Protein AF-A0A674ERB9-F1 (afdb_monomer)

Organism: Salmo trutta (NCBI:txid8032)

Solvent-accessible surface area (backbone atoms only — not comparable to full-atom values): 7405 Å² total; per-residue (Å²): 132,55,72,68,55,56,46,53,51,50,52,52,52,56,72,72,52,74,87,43,92,89,38,45,66,57,54,51,52,49,51,53,50,46,52,53,57,55,47,61,73,67,50,70,72,94,67,79,92,65,83,69,99,59,9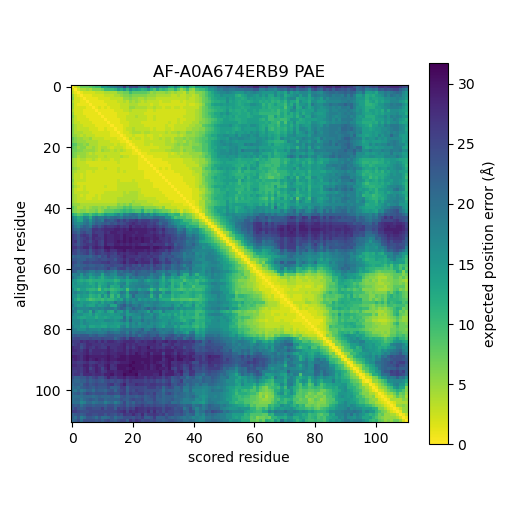1,75,68,76,95,64,64,82,47,86,86,84,90,85,77,70,85,92,74,48,64,62,60,52,49,35,73,61,13,92,49,80,56,81,83,63,94,52,104,69,78,68,88,61,86,80,90,59,61,30,82,48,102,93,48,40,51

Sequence (111 aa):
MGILEKIGEIEREISRTQKNKATEYHLGLLKAKLAKYRAQLLEPSKSAGAKGEGFDVMKSGDARVALIGFPSVGKSTFLSLMTATASEAASYEFTTLTCIPGVIEVPGSSV

Radius of gyration: 20.95 Å; Cα contacts (8 Å, |Δi|>4): 64; chains: 1; bounding box: 45×31×46 Å

Nearest PDB structures (foldseek):
  6zqt-assembly1_C  TM=5.590E-01  e=2.742E+00  Homo sapiens

InterPro domains:
  IPR006073 GTP binding domain [PF01926] (64-107)
  IPR006073 GTP binding domain [PR00326] (65-85)
  IPR006073 GTP binding domain [PR00326] (86-104)
  IPR027417 P-loop containing nucleoside triphosphate hydrolase [SSF52540] (64-108)
  IPR031167 OBG-type guanine nucleotide-binding (G) domain [PS51710] (63-111)
  IPR045001 Developmentally regulated GTP-binding protein [PTHR43127] (1-110)

Mean predicted aligned error: 14.19 Å

pLDDT: mean 70.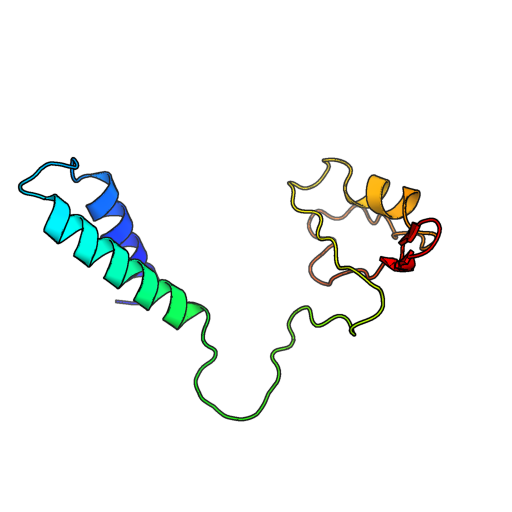33, std 18.02, range [41.03, 94.44]

Foldseek 3Di:
DDLVVLLVVLVVVLVPDDDDPVCVVVNVVSVVSNVVSVVVVVDDPPPDDDPPPDQCDDPDWPDDDDDDDAPPPCPLVVLCVQFVDNRPPPPDRCPPPDDDDGWGDDVPIID

Structure (mmCIF, N/CA/C/O backbone):
data_AF-A0A674ERB9-F1
#
_entry.id   AF-A0A674ERB9-F1
#
loop_
_atom_site.group_PDB
_atom_site.id
_atom_site.type_symbol
_atom_site.label_atom_id
_atom_site.label_alt_id
_atom_site.label_comp_id
_atom_site.label_asym_id
_atom_site.label_entity_id
_atom_site.label_seq_id
_atom_site.pdbx_PDB_ins_code
_atom_site.Cartn_x
_atom_site.Cartn_y
_atom_site.Cartn_z
_atom_site.occupancy
_atom_site.B_iso_or_equiv
_atom_site.auth_seq_id
_atom_site.auth_comp_id
_atom_site.auth_asym_id
_atom_site.auth_atom_id
_atom_site.pdbx_PDB_model_num
ATOM 1 N N . MET A 1 1 ? -10.627 -18.735 12.892 1.00 61.62 1 MET A N 1
ATOM 2 C CA . MET A 1 1 ? -10.689 -17.438 12.197 1.00 61.62 1 MET A CA 1
ATOM 3 C C . MET A 1 1 ? -9.305 -17.004 11.761 1.00 61.62 1 MET A C 1
ATOM 5 O O . MET A 1 1 ? -8.476 -16.678 12.615 1.00 61.62 1 MET A O 1
ATOM 9 N N . GLY A 1 2 ? -9.047 -17.055 10.457 1.00 81.56 2 GLY A N 1
ATOM 10 C CA . GLY A 1 2 ? -7.799 -16.601 9.846 1.00 81.56 2 GLY A CA 1
ATOM 11 C C . GLY A 1 2 ? -7.611 -15.085 9.966 1.00 81.56 2 GLY A C 1
ATOM 12 O O . GLY A 1 2 ? -8.554 -14.340 10.227 1.00 81.56 2 GLY A O 1
ATOM 13 N N . ILE A 1 3 ? -6.377 -14.611 9.776 1.00 82.06 3 ILE A N 1
ATOM 14 C CA . ILE A 1 3 ? -6.054 -13.173 9.825 1.00 82.06 3 ILE A CA 1
ATOM 15 C C . ILE A 1 3 ? -6.837 -12.397 8.751 1.00 82.06 3 ILE A C 1
ATOM 17 O O . ILE A 1 3 ? -7.341 -11.314 9.030 1.00 82.06 3 ILE A O 1
ATOM 21 N N . LEU A 1 4 ? -7.017 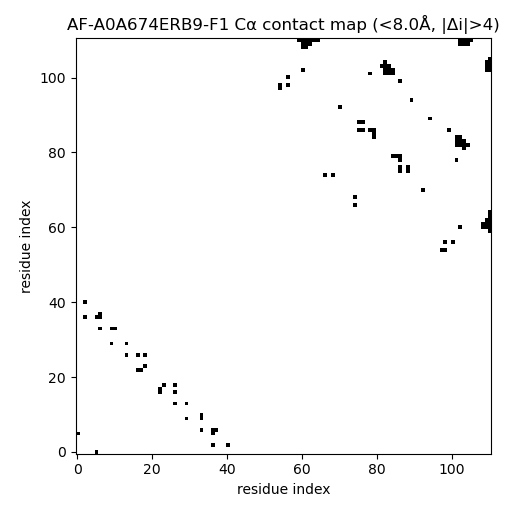-12.982 7.562 1.00 85.19 4 LEU A N 1
ATOM 22 C CA . LEU A 1 4 ? -7.809 -12.395 6.475 1.00 85.19 4 LEU A CA 1
ATOM 23 C C . LEU A 1 4 ? -9.286 -12.206 6.849 1.00 85.19 4 LEU A C 1
ATOM 25 O O . LEU A 1 4 ? -9.867 -11.168 6.546 1.00 85.19 4 LEU A O 1
ATOM 29 N N . GLU A 1 5 ? -9.879 -13.165 7.563 1.00 89.25 5 GLU A N 1
ATOM 30 C CA . GLU A 1 5 ? -11.264 -13.055 8.035 1.00 89.25 5 GLU A CA 1
ATOM 31 C C . GLU A 1 5 ? -11.403 -11.916 9.052 1.00 89.25 5 GLU A C 1
ATOM 33 O O . GLU A 1 5 ? -12.308 -11.094 8.932 1.00 89.25 5 GLU A O 1
ATOM 38 N N . LYS A 1 6 ? -10.447 -11.793 9.986 1.00 87.31 6 LYS A N 1
ATOM 39 C CA . LYS A 1 6 ? -10.415 -10.698 10.973 1.00 87.31 6 LYS A CA 1
ATOM 40 C C . LYS A 1 6 ? -10.269 -9.322 10.320 1.00 87.31 6 LYS A C 1
ATOM 42 O O . LYS A 1 6 ? -10.861 -8.354 10.793 1.00 87.31 6 LYS A O 1
ATOM 47 N N . ILE A 1 7 ? -9.483 -9.218 9.246 1.00 91.06 7 ILE A N 1
ATOM 48 C CA . ILE A 1 7 ? -9.367 -7.976 8.467 1.00 91.06 7 ILE A CA 1
ATOM 49 C C . ILE A 1 7 ? -10.709 -7.649 7.810 1.00 91.06 7 ILE A C 1
ATOM 51 O O . ILE A 1 7 ? -11.191 -6.527 7.957 1.00 91.06 7 ILE A O 1
ATOM 55 N N . GLY A 1 8 ? -11.339 -8.630 7.157 1.00 91.81 8 GLY A N 1
ATOM 56 C CA . GLY A 1 8 ? -12.628 -8.438 6.494 1.00 91.81 8 GLY A CA 1
ATOM 57 C C . GLY A 1 8 ? -13.748 -8.023 7.452 1.00 91.81 8 GLY A C 1
ATOM 58 O O . GLY A 1 8 ? -14.578 -7.185 7.104 1.00 91.81 8 GLY A O 1
ATOM 59 N N . GLU A 1 9 ? -13.767 -8.556 8.673 1.00 92.75 9 GLU A N 1
ATOM 60 C CA . GLU A 1 9 ? -14.718 -8.140 9.711 1.00 92.75 9 GLU A CA 1
ATOM 61 C C . GLU A 1 9 ? -14.507 -6.689 10.148 1.00 92.75 9 GLU A C 1
ATOM 63 O O . GLU A 1 9 ? -15.469 -5.919 10.203 1.00 92.75 9 GLU A O 1
ATOM 68 N N . ILE A 1 10 ? -13.254 -6.292 10.393 1.00 93.38 10 ILE A N 1
ATOM 69 C CA . ILE A 1 10 ? -12.916 -4.917 10.780 1.00 93.38 10 ILE A CA 1
ATOM 70 C C . ILE A 1 10 ? -13.252 -3.932 9.657 1.00 93.38 10 ILE A C 1
ATOM 72 O O . ILE A 1 10 ? -13.788 -2.860 9.929 1.00 93.38 10 ILE A O 1
ATOM 76 N N . GLU A 1 11 ? -12.983 -4.276 8.397 1.00 91.94 11 GLU A N 1
ATOM 77 C CA . GLU A 1 11 ? -13.314 -3.417 7.254 1.00 91.94 11 GLU A CA 1
ATOM 78 C C . GLU A 1 11 ? -14.829 -3.238 7.094 1.00 91.94 11 GLU A C 1
ATOM 80 O O . GLU A 1 11 ? -15.296 -2.108 6.914 1.00 91.94 11 GLU A O 1
ATOM 85 N N . ARG A 1 12 ? -15.620 -4.309 7.258 1.00 94.00 12 ARG A N 1
ATOM 86 C CA . ARG A 1 12 ? -17.092 -4.210 7.280 1.00 94.00 12 ARG A CA 1
ATOM 87 C C . ARG A 1 12 ? -17.584 -3.352 8.439 1.00 94.00 12 ARG A C 1
ATOM 89 O O . ARG A 1 12 ? -18.505 -2.552 8.267 1.00 94.00 12 ARG A O 1
ATOM 96 N N . GLU A 1 13 ? -16.984 -3.501 9.617 1.00 92.75 13 GLU A N 1
ATOM 97 C CA . GLU A 1 13 ? -17.358 -2.729 10.797 1.00 92.75 13 GLU A CA 1
ATOM 98 C C . GLU A 1 13 ? -17.038 -1.236 10.640 1.00 92.75 13 GLU A C 1
ATOM 100 O O . GLU A 1 13 ? -17.870 -0.390 10.971 1.00 92.75 13 GLU A O 1
ATOM 105 N N . ILE A 1 14 ? -15.877 -0.901 10.076 1.00 93.00 14 ILE A N 1
ATOM 106 C CA . ILE A 1 14 ? -15.516 0.482 9.743 1.00 93.00 14 ILE A CA 1
ATOM 107 C C . ILE A 1 14 ? -16.488 1.046 8.700 1.00 93.00 14 ILE A C 1
ATOM 109 O O . ILE A 1 14 ? -16.941 2.177 8.852 1.00 93.00 14 ILE A O 1
ATOM 113 N N . SER A 1 15 ? -16.848 0.264 7.676 1.00 92.88 15 SER A N 1
ATOM 114 C CA . SER A 1 15 ? -17.733 0.716 6.596 1.00 92.88 15 SER A CA 1
ATOM 115 C C . SER A 1 15 ? -19.163 1.015 7.057 1.00 92.88 15 SER A C 1
ATOM 117 O O . SER A 1 15 ? -19.786 1.919 6.505 1.00 92.88 15 SER A O 1
ATOM 119 N N . ARG A 1 16 ? -19.703 0.273 8.032 1.00 94.44 16 ARG A N 1
ATOM 120 C CA . ARG A 1 16 ? -21.069 0.499 8.550 1.00 94.44 16 ARG A CA 1
ATOM 121 C C . ARG A 1 16 ? -21.150 1.590 9.621 1.00 94.44 16 ARG A C 1
ATOM 123 O O . ARG A 1 16 ? -22.242 2.054 9.934 1.00 94.44 16 ARG A O 1
ATOM 130 N N . THR A 1 17 ? -20.024 1.955 10.234 1.00 91.25 17 THR A N 1
ATOM 131 C CA . THR A 1 17 ? -20.005 2.860 11.389 1.00 91.25 17 THR A CA 1
ATOM 132 C C . THR A 1 17 ? -19.831 4.305 10.931 1.00 91.25 17 THR A C 1
ATOM 134 O O . THR A 1 17 ? -18.794 4.677 10.387 1.00 91.25 17 THR A O 1
ATOM 137 N N . GLN A 1 18 ? -20.827 5.154 11.190 1.00 92.25 18 GLN A N 1
ATOM 138 C CA . GLN A 1 18 ? -20.725 6.590 10.928 1.00 92.25 18 GLN A CA 1
ATOM 139 C C . GLN A 1 18 ? -19.725 7.244 11.892 1.00 92.25 18 GLN A C 1
ATOM 141 O O . GLN A 1 18 ? -19.827 7.061 13.102 1.00 92.25 18 GLN A O 1
ATOM 146 N N . LYS A 1 19 ? -18.800 8.063 11.377 1.00 91.50 19 LYS A N 1
ATOM 147 C CA . LYS A 1 19 ? -17.850 8.816 12.209 1.00 91.50 19 LYS A CA 1
ATOM 148 C C . LYS A 1 19 ? -18.552 9.963 12.947 1.00 91.50 19 LYS A C 1
ATOM 150 O O . LYS A 1 19 ? -19.025 10.907 12.320 1.00 91.50 19 LYS A O 1
ATOM 155 N N . ASN A 1 20 ? -18.566 9.910 14.276 1.00 94.31 20 ASN A N 1
ATOM 156 C CA . ASN A 1 20 ? -19.052 10.973 15.164 1.00 94.31 20 ASN A CA 1
ATOM 157 C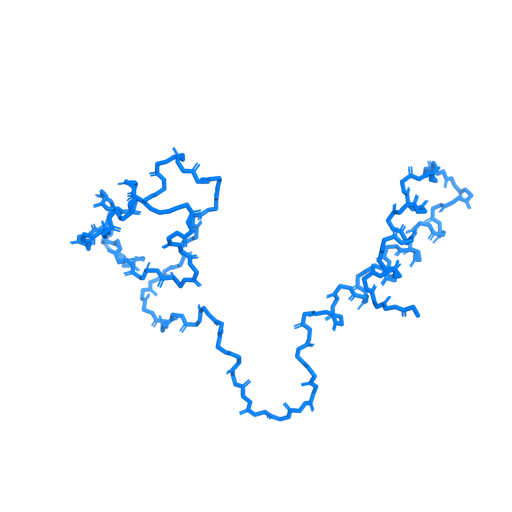 C . ASN A 1 20 ? -18.304 10.949 16.517 1.00 94.31 20 ASN A C 1
ATOM 159 O O . ASN A 1 20 ? -17.494 10.057 16.766 1.00 94.31 20 ASN A O 1
ATOM 163 N N . LYS A 1 21 ? -18.584 11.908 17.415 1.00 93.06 21 LYS A N 1
ATOM 164 C CA . LYS A 1 21 ? -17.895 12.043 18.718 1.00 93.06 21 LYS A CA 1
ATOM 165 C C . LYS A 1 21 ? -18.001 10.793 19.608 1.00 93.06 21 LYS A C 1
ATOM 167 O O . LYS A 1 21 ? -17.094 10.527 20.387 1.00 93.06 21 LYS A O 1
ATOM 172 N N . ALA A 1 22 ? -19.082 10.020 19.487 1.00 91.44 22 ALA A N 1
ATOM 173 C CA . ALA A 1 22 ? -19.285 8.797 20.266 1.00 91.44 22 ALA A CA 1
ATOM 174 C C . ALA A 1 22 ? -18.520 7.585 19.698 1.00 91.44 22 ALA A C 1
ATOM 176 O O . ALA A 1 22 ? -18.204 6.654 20.431 1.00 91.44 22 ALA A O 1
ATOM 177 N N . THR A 1 23 ? -18.207 7.588 18.401 1.00 89.06 23 THR A N 1
ATOM 178 C CA . THR A 1 23 ? -17.636 6.436 17.677 1.00 89.06 23 THR A CA 1
ATOM 179 C C . THR A 1 23 ? -16.184 6.640 17.251 1.00 89.06 23 THR A C 1
ATOM 181 O O . THR A 1 23 ? -15.521 5.679 16.867 1.00 89.06 23 THR A O 1
ATOM 184 N N . GLU A 1 24 ? -15.655 7.863 17.334 1.00 92.50 24 GLU A N 1
ATOM 185 C CA . GLU A 1 24 ? -14.298 8.194 16.891 1.00 92.50 24 GLU A CA 1
ATOM 186 C C . GLU A 1 24 ? -13.217 7.389 17.623 1.00 92.50 24 GLU A C 1
ATOM 188 O O . GLU A 1 24 ? -12.293 6.885 16.983 1.00 92.50 24 GLU A O 1
ATOM 193 N N . TYR A 1 25 ? -13.366 7.193 18.937 1.00 94.25 25 TYR A N 1
ATOM 194 C CA . TYR A 1 25 ? -12.439 6.371 19.716 1.00 94.25 25 TYR A CA 1
ATOM 195 C C . TYR A 1 25 ? -12.436 4.908 19.240 1.00 94.25 25 TYR A C 1
ATOM 197 O O . TYR A 1 25 ? -11.376 4.326 19.004 1.00 94.25 25 TYR A O 1
ATOM 205 N N . HIS A 1 26 ? -13.621 4.332 19.012 1.00 93.25 26 HIS A N 1
ATOM 206 C CA . HIS A 1 26 ? -13.775 2.963 18.507 1.00 93.25 26 HIS A CA 1
ATOM 207 C C . HIS A 1 26 ? -13.206 2.802 17.093 1.00 93.25 26 HIS A C 1
ATOM 209 O O . HIS A 1 26 ? -12.430 1.883 16.833 1.00 93.25 26 HIS A O 1
ATOM 215 N N . LEU A 1 27 ? -13.496 3.744 16.191 1.00 93.06 27 LEU A N 1
ATOM 216 C CA . LEU A 1 27 ? -12.914 3.777 14.846 1.00 93.06 27 LEU A CA 1
ATOM 217 C C . LEU A 1 27 ? -11.382 3.888 14.884 1.00 93.06 27 LEU A C 1
ATOM 219 O O . LEU A 1 27 ? -10.703 3.270 14.062 1.00 93.06 27 LEU A O 1
ATOM 223 N N . GLY A 1 28 ? -10.828 4.634 15.845 1.00 93.25 28 GLY A N 1
ATOM 224 C CA . GLY A 1 28 ? -9.388 4.693 16.096 1.00 93.25 28 GLY A CA 1
ATOM 225 C C . GLY A 1 28 ? -8.803 3.330 16.477 1.00 93.25 28 GLY A C 1
ATOM 226 O O . GLY A 1 28 ? -7.811 2.893 15.887 1.00 93.25 28 GLY A O 1
ATOM 227 N N . LEU A 1 29 ? -9.454 2.613 17.397 1.00 94.25 29 LEU A N 1
ATOM 228 C CA . LEU A 1 29 ? -9.049 1.261 17.795 1.00 94.25 29 LEU A CA 1
ATOM 229 C C . LEU A 1 29 ? -9.149 0.254 16.641 1.00 94.25 29 LEU A C 1
ATOM 231 O O . LEU A 1 29 ? -8.244 -0.566 16.466 1.00 94.25 29 LEU A O 1
ATOM 235 N N . LEU A 1 30 ? -10.214 0.317 15.838 1.00 93.94 30 LEU A N 1
ATOM 236 C CA . LEU A 1 30 ? -10.398 -0.552 14.672 1.00 93.94 30 LEU A CA 1
ATOM 237 C C . LEU A 1 30 ? -9.301 -0.329 13.625 1.00 93.94 30 LEU A C 1
ATOM 239 O O . LEU A 1 30 ? -8.708 -1.296 13.145 1.00 93.94 30 LEU A O 1
ATOM 243 N N . LYS A 1 31 ? -8.950 0.929 13.334 1.00 92.19 31 LYS A N 1
ATOM 244 C CA . LYS A 1 31 ? -7.833 1.258 12.431 1.00 92.19 31 LYS A CA 1
ATOM 245 C C . LYS A 1 31 ? -6.488 0.768 12.967 1.00 92.19 31 LYS A C 1
ATOM 247 O O . LYS A 1 31 ? -5.690 0.227 12.203 1.00 92.19 31 LYS A O 1
ATOM 252 N N . ALA A 1 32 ? -6.246 0.896 14.272 1.00 93.94 32 ALA A N 1
ATOM 253 C CA . ALA A 1 32 ? -5.030 0.377 14.895 1.00 93.94 32 ALA A CA 1
ATOM 254 C C . ALA A 1 32 ? -4.943 -1.158 14.801 1.00 93.94 32 ALA A C 1
ATOM 256 O O . ALA A 1 32 ? -3.877 -1.704 14.510 1.00 93.94 32 ALA A O 1
ATOM 257 N N . LYS A 1 33 ? -6.062 -1.868 15.002 1.00 91.25 33 LYS A N 1
ATOM 258 C CA . LYS A 1 33 ? -6.134 -3.329 14.822 1.00 91.25 33 LYS A CA 1
ATOM 259 C C . LYS A 1 33 ? -5.901 -3.734 13.365 1.00 91.25 33 LYS A C 1
ATOM 261 O O . LYS A 1 33 ? -5.113 -4.643 13.120 1.00 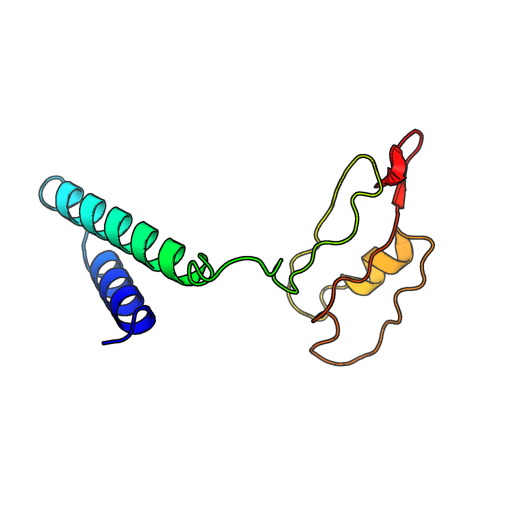91.25 33 LYS A O 1
ATOM 266 N N . LEU A 1 34 ? -6.517 -3.033 12.412 1.00 91.31 34 LEU A N 1
ATOM 267 C CA . LEU A 1 34 ? -6.314 -3.254 10.978 1.00 91.31 34 LEU A CA 1
ATOM 268 C C . LEU A 1 34 ? -4.834 -3.110 10.591 1.00 91.31 34 LEU A C 1
ATOM 270 O O . LEU A 1 34 ? -4.294 -3.973 9.904 1.00 91.31 34 LEU A O 1
ATOM 274 N N . ALA A 1 35 ? -4.159 -2.064 11.078 1.00 89.25 35 ALA A N 1
ATOM 275 C CA . ALA A 1 35 ? -2.733 -1.856 10.834 1.00 89.25 35 ALA A CA 1
ATOM 276 C C . ALA A 1 35 ? -1.877 -3.008 11.388 1.00 89.25 35 ALA A C 1
ATOM 278 O O . ALA A 1 35 ? -1.003 -3.510 10.684 1.00 89.25 35 ALA A O 1
ATOM 279 N N . LYS A 1 36 ? -2.167 -3.482 12.609 1.00 89.81 36 LYS A N 1
ATOM 280 C CA . LYS A 1 36 ? -1.470 -4.634 13.206 1.00 89.81 36 LYS A CA 1
ATOM 281 C C . LYS A 1 36 ? -1.664 -5.914 12.394 1.00 89.81 36 LYS A C 1
ATOM 283 O O . LYS A 1 36 ? -0.693 -6.621 12.154 1.00 89.81 36 LYS A O 1
ATOM 288 N N . TYR A 1 37 ? -2.887 -6.209 11.952 1.00 88.38 37 TYR A N 1
ATOM 289 C CA . TYR A 1 37 ? -3.150 -7.416 11.162 1.00 88.38 37 TYR A CA 1
ATOM 290 C C . TYR A 1 37 ? -2.550 -7.349 9.755 1.00 88.38 37 TYR A C 1
ATOM 292 O O . TYR A 1 37 ? -2.036 -8.355 9.276 1.00 88.38 37 TYR A O 1
ATOM 300 N N . ARG A 1 38 ? -2.534 -6.172 9.117 1.00 85.44 38 ARG A N 1
ATOM 301 C CA . ARG A 1 38 ? -1.825 -5.971 7.842 1.00 85.44 38 ARG A CA 1
ATOM 302 C C . ARG A 1 38 ? -0.310 -6.126 8.000 1.00 85.44 38 ARG A C 1
ATOM 304 O O . ARG A 1 38 ? 0.309 -6.765 7.160 1.00 85.44 38 ARG A O 1
ATOM 311 N N . ALA A 1 39 ? 0.271 -5.615 9.087 1.00 85.19 39 ALA A N 1
ATOM 312 C CA . ALA A 1 39 ? 1.691 -5.810 9.383 1.00 85.19 39 ALA A CA 1
ATOM 313 C C . ALA A 1 39 ? 2.035 -7.295 9.589 1.00 85.19 39 ALA A C 1
ATOM 315 O O . ALA A 1 39 ? 3.008 -7.769 9.021 1.00 85.19 39 ALA A O 1
ATOM 316 N N . GLN A 1 40 ? 1.196 -8.055 10.300 1.00 82.75 40 GLN A N 1
ATOM 317 C CA . GLN A 1 40 ? 1.393 -9.500 10.501 1.00 82.75 40 GLN A CA 1
ATOM 318 C C . GLN A 1 40 ? 1.315 -10.333 9.213 1.00 82.75 40 GLN A C 1
ATOM 320 O O . GLN A 1 40 ? 1.853 -11.433 9.184 1.00 82.75 40 GLN A O 1
ATOM 325 N N . LEU A 1 41 ? 0.637 -9.844 8.169 1.00 77.38 41 LEU A N 1
ATOM 326 C CA . LEU A 1 41 ? 0.640 -10.488 6.849 1.00 77.38 41 LEU A CA 1
ATOM 327 C C . LEU A 1 41 ? 1.914 -10.188 6.047 1.00 77.38 41 LEU A C 1
ATOM 329 O O . LEU A 1 41 ? 2.284 -10.977 5.185 1.00 77.38 41 LEU A O 1
ATOM 333 N N . LEU A 1 42 ? 2.539 -9.035 6.297 1.00 69.12 42 LEU A N 1
ATOM 334 C CA . LEU A 1 42 ? 3.741 -8.566 5.603 1.00 69.12 42 LEU A CA 1
ATOM 335 C C . LEU A 1 42 ? 5.030 -9.028 6.286 1.00 69.12 42 LEU A C 1
ATOM 337 O O . LEU A 1 42 ? 6.038 -9.209 5.609 1.00 69.12 42 LEU A O 1
ATOM 341 N N . GLU A 1 43 ? 5.020 -9.191 7.610 1.00 66.38 43 GLU A N 1
ATOM 342 C CA . GLU A 1 43 ? 6.155 -9.752 8.331 1.00 66.38 43 GLU A CA 1
ATOM 343 C C . GLU A 1 43 ? 6.301 -11.233 7.946 1.00 66.38 43 GLU A C 1
ATOM 345 O O . GLU A 1 43 ? 5.420 -12.033 8.277 1.00 66.38 43 GLU A O 1
ATOM 350 N N . PRO A 1 44 ? 7.402 -11.640 7.281 1.00 54.19 44 PRO A N 1
ATOM 351 C CA . PRO A 1 44 ? 7.718 -13.055 7.195 1.00 54.19 44 PRO A CA 1
ATOM 352 C C . PRO A 1 44 ? 7.837 -13.574 8.628 1.00 54.19 44 PRO A C 1
ATOM 354 O O . PRO A 1 44 ? 8.325 -12.863 9.517 1.00 54.19 44 PRO A O 1
ATOM 357 N N . SER A 1 45 ? 7.369 -14.800 8.873 1.00 49.44 45 SER A N 1
ATOM 358 C CA . SER A 1 45 ? 7.601 -15.482 10.145 1.00 49.44 45 SER A CA 1
ATOM 359 C C . SER A 1 45 ? 9.042 -15.229 10.577 1.00 49.44 45 SER A C 1
ATOM 361 O O . SER A 1 45 ? 9.949 -15.341 9.755 1.00 49.44 45 SER A O 1
ATOM 363 N N . LYS A 1 46 ? 9.260 -14.861 11.845 1.00 46.53 46 LYS A N 1
ATOM 364 C CA . LYS A 1 46 ? 10.584 -14.608 12.445 1.00 46.53 46 LYS A CA 1
ATOM 365 C C . LYS A 1 46 ? 11.460 -15.878 12.513 1.00 46.53 46 LYS A C 1
ATOM 367 O O . LYS A 1 46 ? 12.141 -16.122 13.501 1.00 46.53 46 LYS A O 1
ATOM 372 N N . SER A 1 47 ? 11.420 -16.717 11.486 1.00 42.03 47 SER A N 1
ATOM 373 C CA . SER A 1 47 ? 12.383 -17.749 11.160 1.00 42.03 47 SER A CA 1
ATOM 374 C C . SER A 1 47 ? 13.505 -17.098 10.356 1.00 42.03 47 SER A C 1
ATOM 376 O O . SER A 1 47 ? 13.321 -16.662 9.224 1.00 42.03 47 SER A O 1
ATOM 378 N N . ALA A 1 48 ? 14.644 -16.992 11.028 1.00 41.09 48 ALA A N 1
ATOM 379 C CA . ALA A 1 48 ? 15.958 -16.606 10.549 1.00 41.09 48 ALA A CA 1
ATOM 380 C C . ALA A 1 48 ? 16.212 -16.724 9.029 1.00 41.09 48 ALA A C 1
ATOM 382 O O . ALA A 1 48 ? 16.036 -17.777 8.426 1.00 41.09 48 ALA A O 1
ATOM 383 N N . GLY A 1 49 ? 16.800 -15.668 8.462 1.00 41.34 49 GLY A N 1
ATOM 384 C CA . GLY A 1 49 ? 17.946 -15.844 7.565 1.00 41.34 49 GLY A CA 1
ATOM 385 C C . GLY A 1 49 ? 17.697 -16.108 6.082 1.00 41.34 49 GLY A C 1
ATOM 386 O O . GLY A 1 49 ? 18.658 -16.441 5.399 1.00 41.34 49 GLY A O 1
ATOM 387 N N . ALA A 1 50 ? 16.495 -15.915 5.545 1.00 42.28 50 ALA A N 1
ATOM 388 C CA . ALA A 1 50 ? 16.304 -15.908 4.096 1.00 42.28 50 ALA A CA 1
ATOM 389 C C . ALA A 1 50 ? 15.744 -14.553 3.669 1.00 42.28 50 ALA A C 1
ATOM 391 O O . ALA A 1 50 ? 14.597 -14.221 3.965 1.00 42.28 50 ALA A O 1
ATOM 392 N N . LYS A 1 51 ? 16.573 -13.751 2.986 1.00 43.84 51 LYS A N 1
ATOM 393 C CA . LYS A 1 51 ? 16.076 -12.681 2.116 1.00 43.84 51 LYS A CA 1
ATOM 394 C C . LYS A 1 51 ? 14.980 -13.311 1.259 1.00 43.84 51 LYS A C 1
ATOM 396 O O . LYS A 1 51 ? 15.275 -14.244 0.518 1.00 43.84 51 LYS A O 1
ATOM 401 N N . GLY A 1 52 ? 13.734 -12.870 1.422 1.00 43.09 52 GLY A N 1
ATOM 402 C CA . GLY A 1 52 ? 12.650 -13.348 0.575 1.00 43.09 52 GLY A CA 1
ATOM 403 C C . GLY A 1 52 ? 13.036 -13.170 -0.891 1.00 43.09 52 GLY A C 1
ATOM 404 O O . GLY A 1 52 ? 13.675 -12.176 -1.242 1.00 43.09 52 GLY A O 1
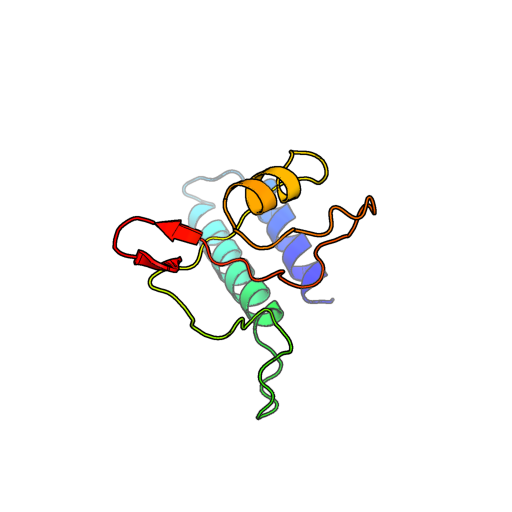ATOM 405 N N . GLU A 1 53 ? 12.664 -14.130 -1.734 1.00 48.00 53 GLU A N 1
ATOM 406 C CA . GLU A 1 53 ? 12.674 -13.984 -3.190 1.00 48.00 53 GLU A CA 1
ATOM 407 C C . GLU A 1 53 ? 11.660 -12.899 -3.576 1.00 48.00 53 GLU A C 1
ATOM 409 O O . GLU A 1 53 ? 10.528 -13.165 -3.964 1.00 48.00 53 GLU A O 1
ATOM 414 N N . GLY A 1 54 ? 12.017 -11.640 -3.365 1.00 44.25 54 GLY A N 1
ATOM 415 C CA . GLY A 1 54 ? 11.136 -10.515 -3.612 1.00 44.25 54 GLY A CA 1
ATOM 416 C C . GLY A 1 54 ? 11.945 -9.385 -4.190 1.00 44.25 54 GLY A C 1
ATOM 417 O O . GLY A 1 54 ? 12.703 -8.780 -3.449 1.00 44.25 54 GLY A O 1
ATOM 418 N N . PHE A 1 55 ? 11.772 -9.134 -5.491 1.00 51.75 55 PHE A N 1
ATOM 419 C CA . PHE A 1 55 ? 11.990 -7.861 -6.196 1.00 51.75 55 PHE A CA 1
ATOM 420 C C . PHE A 1 55 ? 13.239 -7.020 -5.841 1.00 51.75 55 PHE A C 1
ATOM 422 O O . PHE A 1 55 ? 13.289 -5.832 -6.163 1.00 51.75 55 PHE A O 1
ATOM 429 N N . ASP A 1 56 ? 14.262 -7.595 -5.210 1.00 49.69 56 ASP A N 1
ATOM 430 C CA . ASP A 1 56 ? 15.503 -6.912 -4.857 1.00 49.69 56 ASP A CA 1
ATOM 431 C C . ASP A 1 56 ? 16.398 -6.914 -6.094 1.00 49.69 56 ASP A C 1
ATOM 433 O O . ASP A 1 56 ? 17.375 -7.653 -6.209 1.00 49.69 56 ASP A O 1
ATOM 437 N N . VAL A 1 57 ? 16.004 -6.108 -7.080 1.00 54.62 57 VAL A N 1
ATOM 438 C CA . VAL A 1 57 ? 16.892 -5.721 -8.172 1.00 54.62 57 VAL A CA 1
ATOM 439 C C . VAL A 1 57 ? 18.106 -5.067 -7.512 1.00 54.62 57 VAL A C 1
ATOM 441 O O . VAL A 1 57 ? 17.940 -4.209 -6.636 1.00 54.62 57 VAL A O 1
ATOM 444 N N . MET A 1 58 ? 19.322 -5.494 -7.874 1.00 52.69 58 MET A N 1
ATOM 445 C CA . MET A 1 58 ? 20.554 -4.920 -7.321 1.00 52.69 58 MET A CA 1
ATOM 446 C C . MET A 1 58 ? 20.492 -3.390 -7.405 1.00 52.69 58 MET A C 1
ATOM 448 O O . MET A 1 58 ? 19.953 -2.824 -8.352 1.00 52.69 58 MET A O 1
ATOM 452 N N . LYS A 1 59 ? 20.982 -2.696 -6.373 1.00 56.28 59 LYS A N 1
ATOM 453 C CA . LYS A 1 59 ? 21.085 -1.230 -6.379 1.00 56.28 59 LYS A CA 1
ATOM 454 C C . LYS A 1 59 ? 22.051 -0.804 -7.490 1.00 56.28 59 LYS A C 1
ATOM 456 O O . LYS A 1 59 ? 23.253 -0.766 -7.261 1.00 56.28 59 LYS A O 1
ATOM 461 N N . SER A 1 60 ? 21.523 -0.511 -8.671 1.00 55.66 60 SER A N 1
ATOM 462 C CA . SER A 1 60 ? 22.224 0.161 -9.763 1.00 55.66 60 SER A CA 1
ATOM 463 C C . SER A 1 60 ? 21.447 1.419 -10.128 1.00 55.66 60 SER A C 1
ATOM 465 O O . SER A 1 60 ? 20.230 1.336 -10.281 1.00 55.66 60 SER A O 1
ATOM 467 N N . GLY A 1 61 ? 22.141 2.546 -10.259 1.00 62.12 61 GLY A N 1
ATOM 468 C CA . GLY A 1 61 ? 21.539 3.834 -10.599 1.00 62.12 61 GLY A CA 1
ATOM 469 C C . GLY A 1 61 ? 21.280 4.759 -9.406 1.00 62.12 61 GLY A C 1
ATOM 470 O O . GLY A 1 61 ? 21.357 4.365 -8.238 1.00 62.12 61 GLY A O 1
ATOM 471 N N . ASP A 1 62 ? 20.987 6.009 -9.743 1.00 64.75 62 ASP A N 1
ATOM 472 C CA . ASP A 1 62 ? 20.729 7.142 -8.856 1.00 64.75 62 ASP A CA 1
ATOM 473 C C . ASP A 1 62 ? 19.279 7.156 -8.337 1.00 64.75 62 ASP A C 1
ATOM 475 O O . ASP A 1 62 ? 18.995 7.731 -7.283 1.00 64.75 62 ASP A O 1
ATOM 479 N N . ALA A 1 63 ? 18.346 6.501 -9.039 1.00 63.75 63 ALA A N 1
ATOM 480 C CA . ALA A 1 63 ? 16.941 6.408 -8.644 1.00 63.75 63 ALA A CA 1
ATOM 481 C C . ALA A 1 63 ? 16.315 5.057 -9.031 1.00 63.75 63 ALA A C 1
ATOM 483 O O . ALA A 1 63 ? 16.901 4.270 -9.759 1.00 63.75 63 ALA A O 1
ATOM 484 N N . ARG A 1 64 ? 15.120 4.768 -8.496 1.00 68.38 64 ARG A N 1
ATOM 485 C CA . ARG A 1 64 ? 14.294 3.610 -8.878 1.00 68.38 64 ARG A CA 1
ATOM 486 C C . ARG A 1 64 ? 12.889 4.083 -9.212 1.00 68.38 64 ARG A C 1
ATOM 488 O O . ARG A 1 64 ? 12.271 4.776 -8.401 1.00 68.38 64 ARG A O 1
ATOM 495 N N . VAL A 1 65 ? 12.368 3.665 -10.360 1.00 71.44 65 VAL A N 1
ATOM 496 C CA . VAL A 1 65 ? 11.019 4.019 -10.823 1.00 71.44 65 VAL A CA 1
ATOM 497 C C . VAL A 1 65 ? 10.194 2.748 -11.023 1.00 71.44 65 VAL A C 1
ATOM 499 O O . VAL A 1 65 ? 10.664 1.782 -11.613 1.00 71.44 65 VAL A O 1
ATOM 502 N N . ALA A 1 66 ? 8.955 2.742 -10.525 1.00 75.44 66 ALA A N 1
ATOM 503 C CA . ALA A 1 66 ? 8.018 1.631 -10.691 1.00 75.44 66 ALA A CA 1
ATOM 504 C C . ALA A 1 66 ? 6.786 2.077 -11.492 1.00 75.44 66 ALA A C 1
ATOM 506 O O . ALA A 1 66 ? 6.168 3.094 -11.176 1.00 75.44 66 ALA A O 1
ATOM 507 N N . LEU A 1 67 ? 6.405 1.294 -12.506 1.00 74.44 67 LEU A N 1
ATOM 508 C CA . LEU A 1 67 ? 5.211 1.524 -13.324 1.00 74.44 67 LEU A CA 1
ATOM 509 C C . LEU A 1 67 ? 4.057 0.640 -12.833 1.00 74.44 67 LEU A C 1
ATOM 511 O O . LEU A 1 67 ? 4.095 -0.580 -12.988 1.00 74.44 67 LEU A O 1
ATOM 515 N N . ILE A 1 68 ? 3.007 1.250 -12.276 1.00 78.50 68 ILE A N 1
ATOM 516 C CA . ILE A 1 68 ? 1.826 0.543 -11.754 1.00 78.50 68 ILE A CA 1
ATOM 517 C C . ILE A 1 68 ? 0.616 0.863 -12.634 1.00 78.50 68 ILE A C 1
ATOM 519 O O . ILE A 1 68 ? 0.294 2.025 -12.862 1.00 78.50 68 ILE A O 1
ATOM 523 N N . GLY A 1 69 ? -0.083 -0.166 -13.115 1.00 76.06 69 GLY A N 1
ATOM 524 C CA . GLY A 1 69 ? -1.323 0.014 -13.872 1.00 76.06 69 GLY A CA 1
ATOM 525 C C . GLY A 1 69 ? -1.917 -1.298 -14.371 1.00 76.06 69 GLY A C 1
ATOM 526 O O . GLY A 1 69 ? -1.265 -2.342 -14.314 1.00 76.06 69 GLY A O 1
ATOM 527 N N . PHE A 1 70 ? -3.135 -1.241 -14.905 1.00 76.06 70 PHE A N 1
ATOM 528 C CA . PHE A 1 70 ? -3.821 -2.387 -15.514 1.00 76.06 70 PHE A CA 1
ATOM 529 C C . PHE A 1 70 ? -3.063 -2.939 -16.735 1.00 76.06 70 PHE A C 1
ATOM 531 O O . PHE A 1 70 ? -2.268 -2.210 -17.341 1.00 76.06 70 PHE A O 1
ATOM 538 N N . PRO A 1 71 ? -3.227 -4.222 -17.101 1.00 75.00 71 PRO A N 1
ATOM 539 C CA . PRO A 1 71 ? -2.690 -4.741 -18.361 1.00 75.00 71 PRO A CA 1
ATOM 540 C C . PRO A 1 71 ? -3.206 -3.922 -19.561 1.00 75.00 71 PRO A C 1
ATOM 542 O O . PRO A 1 71 ? -4.231 -3.252 -19.475 1.00 75.00 71 PRO A O 1
ATOM 545 N N . SER A 1 72 ? -2.453 -3.928 -20.664 1.00 72.12 72 SER A N 1
ATOM 546 C CA . SER A 1 72 ? -2.810 -3.259 -21.932 1.00 72.12 72 SER A CA 1
ATOM 547 C C . SER A 1 72 ? -2.883 -1.721 -21.934 1.00 72.12 72 SER A C 1
ATOM 549 O O . SER A 1 72 ? -3.200 -1.136 -22.961 1.00 72.12 72 SER A O 1
ATOM 551 N N . VAL A 1 73 ? -2.492 -1.034 -20.853 1.00 79.38 73 VAL A N 1
ATOM 552 C CA . VAL A 1 73 ? -2.371 0.448 -20.821 1.00 79.38 73 VAL A CA 1
ATOM 553 C C . VAL A 1 73 ? -1.063 0.984 -21.436 1.00 79.38 73 VAL A C 1
ATOM 555 O O . VAL A 1 73 ? -0.732 2.151 -21.269 1.00 79.38 73 VAL A O 1
ATOM 558 N N . GLY A 1 74 ? -0.283 0.128 -22.107 1.00 73.75 74 GLY A N 1
ATOM 559 C CA . GLY A 1 74 ? 0.963 0.520 -22.782 1.00 73.75 74 GLY A CA 1
ATOM 560 C C . GLY A 1 74 ? 2.219 0.576 -21.900 1.00 73.75 74 GLY A C 1
ATOM 561 O O . GLY A 1 74 ? 3.228 1.121 -22.334 1.00 73.75 74 GLY A O 1
ATOM 562 N N . LYS A 1 75 ? 2.206 0.003 -20.684 1.00 80.75 75 LYS A N 1
ATOM 563 C CA . LYS A 1 75 ? 3.370 0.029 -19.766 1.00 80.75 75 LYS A CA 1
ATOM 564 C C . LYS A 1 75 ? 4.641 -0.560 -20.389 1.00 80.75 75 LYS A C 1
ATOM 566 O O . LYS A 1 75 ? 5.696 0.054 -20.297 1.00 80.75 75 LYS A O 1
ATOM 571 N N . SER A 1 76 ? 4.536 -1.717 -21.044 1.00 71.56 76 SER A N 1
ATOM 572 C CA . SER A 1 76 ? 5.682 -2.371 -21.693 1.00 71.56 76 SER A CA 1
ATOM 573 C C . SER A 1 76 ? 6.186 -1.568 -22.891 1.00 71.56 76 SER A C 1
ATOM 575 O O . SER A 1 76 ? 7.387 -1.436 -23.076 1.00 71.56 76 SER A O 1
ATOM 577 N N . THR A 1 77 ? 5.277 -0.958 -23.659 1.00 76.06 77 THR A N 1
ATOM 578 C CA . THR A 1 77 ? 5.627 -0.055 -24.765 1.00 76.06 77 THR A CA 1
ATOM 579 C C . THR A 1 77 ? 6.392 1.166 -24.264 1.00 76.06 77 THR A C 1
ATOM 581 O O . THR A 1 77 ? 7.399 1.540 -24.854 1.00 76.06 77 THR A O 1
ATOM 584 N N . PHE A 1 78 ? 5.949 1.769 -23.157 1.00 77.44 78 PHE A N 1
ATOM 585 C CA . PHE A 1 78 ? 6.632 2.905 -22.541 1.00 77.44 78 PHE A CA 1
ATOM 586 C C . PHE A 1 78 ? 8.025 2.526 -22.023 1.00 77.44 78 PHE A C 1
ATOM 588 O O . PHE A 1 78 ? 8.981 3.259 -22.267 1.00 77.44 78 PHE A O 1
ATOM 595 N N . LEU A 1 79 ? 8.153 1.368 -21.366 1.00 74.94 79 LEU A N 1
ATOM 596 C CA . LEU A 1 79 ? 9.439 0.868 -20.882 1.00 74.94 79 LEU A CA 1
ATOM 597 C C . LEU A 1 79 ? 10.411 0.643 -22.051 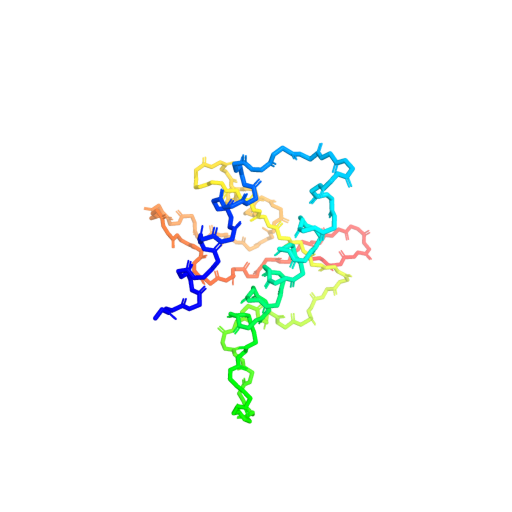1.00 74.94 79 LEU A C 1
ATOM 599 O O . LEU A 1 79 ? 11.494 1.212 -22.032 1.00 74.94 79 LEU A O 1
ATOM 603 N N . SER A 1 80 ? 9.992 -0.048 -23.118 1.00 71.94 80 SER A N 1
ATOM 604 C CA . SER A 1 80 ? 10.822 -0.263 -24.318 1.00 71.94 80 SER A CA 1
ATOM 605 C C . SER A 1 80 ? 11.259 1.015 -25.036 1.00 71.94 80 SER A C 1
ATOM 607 O O . SER A 1 80 ? 12.278 0.999 -25.714 1.00 71.94 80 SER A O 1
ATOM 609 N N . LEU A 1 81 ? 10.480 2.100 -24.960 1.00 74.56 81 LEU A N 1
ATOM 610 C CA . LEU A 1 81 ? 10.845 3.378 -25.583 1.00 74.56 81 LEU A CA 1
ATOM 611 C C . LEU A 1 81 ? 11.864 4.159 -24.750 1.00 74.56 81 LEU A C 1
ATOM 613 O O . LEU A 1 81 ? 12.693 4.868 -25.312 1.00 74.56 81 LEU A O 1
ATOM 617 N N . MET A 1 82 ? 11.768 4.066 -23.423 1.00 71.12 82 MET A N 1
ATOM 618 C CA . MET A 1 82 ? 12.609 4.829 -22.498 1.00 71.12 82 MET A CA 1
ATOM 619 C C . MET A 1 82 ? 13.915 4.111 -22.149 1.00 71.12 82 MET A C 1
ATOM 621 O O . MET A 1 82 ? 14.893 4.767 -21.803 1.00 71.12 82 MET A O 1
ATOM 625 N N . THR A 1 83 ? 13.952 2.781 -22.243 1.00 69.06 83 THR A N 1
ATOM 626 C CA . THR A 1 83 ? 15.148 1.979 -21.963 1.00 69.06 83 THR A CA 1
ATOM 627 C C . THR A 1 83 ? 15.725 1.425 -23.261 1.00 69.06 83 THR A C 1
ATOM 629 O O . THR A 1 83 ? 14.980 0.925 -24.096 1.00 69.06 83 THR A O 1
ATOM 632 N N . ALA A 1 84 ? 17.053 1.408 -23.412 1.00 60.62 84 ALA A N 1
ATOM 633 C CA . ALA A 1 84 ? 17.721 0.763 -24.556 1.00 60.62 84 ALA A CA 1
ATOM 634 C C . ALA A 1 84 ? 17.569 -0.777 -24.566 1.00 60.62 84 ALA A C 1
ATOM 636 O O . ALA A 1 84 ? 18.004 -1.461 -25.491 1.00 60.62 84 ALA A O 1
ATOM 637 N N . THR A 1 85 ? 16.967 -1.334 -23.515 1.00 53.91 85 THR A N 1
ATOM 638 C CA . THR A 1 85 ? 16.619 -2.744 -23.380 1.00 53.91 85 THR A CA 1
ATOM 639 C C . THR A 1 85 ? 15.292 -3.000 -24.093 1.00 53.91 85 THR A C 1
ATOM 641 O O . THR A 1 85 ? 14.261 -2.438 -23.730 1.00 53.91 85 THR A O 1
ATOM 644 N N . ALA A 1 86 ? 15.299 -3.863 -25.111 1.00 49.78 86 ALA A N 1
ATOM 645 C CA . ALA A 1 86 ? 14.067 -4.315 -25.743 1.00 49.78 86 ALA A CA 1
ATOM 646 C C . ALA A 1 86 ? 13.248 -5.113 -24.716 1.00 49.78 86 ALA A C 1
ATOM 648 O O . ALA A 1 86 ? 13.601 -6.243 -24.383 1.00 49.78 86 ALA A O 1
ATOM 649 N N . SER A 1 87 ? 12.166 -4.532 -24.186 1.00 49.22 87 SER A N 1
ATOM 650 C CA . SER A 1 87 ? 11.188 -5.316 -23.432 1.00 49.22 87 SER A CA 1
ATOM 651 C C . SER A 1 87 ? 10.565 -6.297 -24.420 1.00 49.22 87 SER A C 1
ATOM 653 O O . SER A 1 87 ? 9.940 -5.868 -25.395 1.00 49.22 87 SER A O 1
ATOM 655 N N . GLU A 1 88 ? 10.760 -7.601 -24.214 1.00 49.03 88 GLU A N 1
ATOM 656 C CA . GLU A 1 88 ? 10.013 -8.618 -24.950 1.00 49.03 88 GLU A CA 1
ATOM 657 C C . GLU A 1 88 ? 8.528 -8.400 -24.649 1.00 49.03 88 GLU A C 1
ATOM 659 O O . GLU A 1 88 ? 8.014 -8.775 -23.595 1.00 49.03 88 GLU A O 1
ATOM 664 N N . ALA A 1 89 ? 7.830 -7.730 -25.567 1.00 49.50 89 ALA A N 1
ATOM 665 C CA . ALA A 1 89 ? 6.394 -7.521 -25.505 1.00 49.50 89 ALA A CA 1
ATOM 666 C C . ALA A 1 89 ? 5.689 -8.847 -25.826 1.00 49.50 89 ALA A C 1
ATOM 668 O O . ALA A 1 89 ? 5.064 -9.008 -26.872 1.00 49.50 89 ALA A O 1
ATOM 669 N N . ALA A 1 90 ? 5.827 -9.828 -24.938 1.00 41.03 90 ALA A N 1
ATOM 670 C CA . ALA A 1 90 ? 5.091 -11.071 -25.022 1.00 41.03 90 ALA A CA 1
ATOM 671 C C . ALA A 1 90 ? 3.635 -10.797 -24.616 1.00 41.03 90 ALA A C 1
ATOM 673 O O . ALA A 1 90 ? 3.329 -10.343 -23.512 1.00 41.03 90 ALA A O 1
ATOM 674 N N . SER A 1 91 ? 2.731 -11.046 -25.556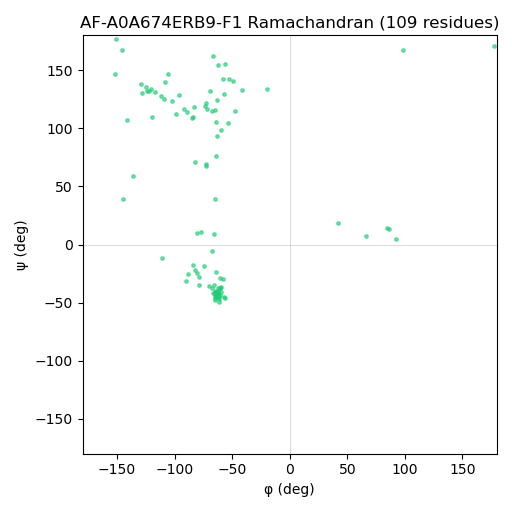 1.00 43.78 91 SER A N 1
ATOM 675 C CA . SER A 1 91 ? 1.280 -10.938 -25.436 1.00 43.78 91 SER A CA 1
ATOM 676 C C . SER A 1 91 ? 0.711 -12.070 -24.574 1.00 43.78 91 SER A C 1
ATOM 678 O O . SER A 1 91 ? 0.048 -12.969 -25.083 1.00 43.78 91 SER A O 1
ATOM 680 N N . TYR A 1 92 ? 0.992 -12.055 -23.274 1.00 41.84 92 TYR A N 1
ATOM 681 C CA . TYR A 1 92 ? 0.325 -12.910 -22.293 1.00 41.84 92 TYR A CA 1
ATOM 682 C C . TYR A 1 92 ? -0.183 -12.045 -21.135 1.00 41.84 92 TYR A C 1
ATOM 684 O O . TYR A 1 92 ? 0.503 -11.138 -20.672 1.00 41.84 92 TYR A O 1
ATOM 692 N N . GLU A 1 93 ? -1.397 -12.306 -20.652 1.00 42.72 93 GLU A N 1
ATOM 693 C CA . GLU A 1 93 ? -2.104 -11.465 -19.666 1.00 42.72 93 GLU A CA 1
ATOM 694 C C . GLU A 1 93 ? -1.461 -11.403 -18.259 1.00 42.72 93 GLU A C 1
ATOM 696 O O . GLU A 1 93 ? -2.030 -10.809 -17.349 1.00 42.72 93 GLU A O 1
ATOM 701 N N . PHE A 1 94 ? -0.253 -11.943 -18.066 1.00 42.72 94 PHE A N 1
ATOM 702 C CA . PHE A 1 94 ? 0.475 -11.965 -16.790 1.00 42.72 94 PHE A CA 1
ATOM 703 C C . PHE A 1 94 ? 2.005 -11.830 -16.962 1.00 42.72 94 PHE A C 1
ATOM 705 O O . PHE A 1 94 ? 2.780 -12.482 -16.268 1.00 42.72 94 PHE A O 1
ATOM 712 N N . THR A 1 95 ? 2.485 -10.997 -17.890 1.00 46.00 95 THR A N 1
ATOM 713 C CA . THR A 1 95 ? 3.919 -10.938 -18.255 1.00 46.00 95 THR A CA 1
ATOM 714 C C . THR A 1 95 ? 4.871 -10.209 -17.298 1.00 46.00 95 THR A C 1
ATOM 716 O O . THR A 1 95 ? 6.036 -10.037 -17.636 1.00 46.00 95 THR A O 1
ATOM 719 N N . THR A 1 96 ? 4.466 -9.831 -16.079 1.00 49.78 96 THR A N 1
ATOM 720 C CA . THR A 1 96 ? 5.400 -9.234 -15.096 1.00 49.78 96 THR A CA 1
ATOM 721 C C . THR A 1 96 ? 5.223 -9.812 -13.692 1.00 49.78 96 THR A C 1
ATOM 723 O O . THR A 1 96 ? 4.927 -9.086 -12.744 1.00 49.78 96 THR A O 1
ATOM 726 N N . LEU A 1 97 ? 5.382 -11.131 -13.543 1.00 52.31 97 LEU A N 1
ATOM 727 C CA . LEU A 1 97 ? 5.580 -11.747 -12.219 1.00 52.31 97 LEU A CA 1
ATOM 728 C C . LEU A 1 97 ? 7.001 -11.498 -11.678 1.00 52.31 97 LEU A C 1
ATOM 730 O O . LEU A 1 97 ? 7.227 -11.578 -10.475 1.00 52.31 97 LEU A O 1
ATOM 734 N N . THR A 1 98 ? 7.940 -11.139 -12.553 1.00 46.00 98 THR A N 1
ATOM 735 C CA . THR A 1 98 ? 9.328 -10.789 -12.239 1.00 46.00 98 THR A CA 1
ATOM 736 C C . THR A 1 98 ? 9.644 -9.404 -12.814 1.00 46.00 98 THR A C 1
ATOM 738 O O . THR A 1 98 ? 9.235 -9.073 -13.927 1.00 46.00 98 THR A O 1
ATOM 741 N N . CYS A 1 99 ? 10.318 -8.545 -12.038 1.00 52.97 99 CYS A N 1
ATOM 742 C CA . CYS A 1 99 ? 10.729 -7.221 -12.514 1.00 52.97 99 CYS A CA 1
ATOM 743 C C . CYS A 1 99 ? 11.718 -7.370 -13.671 1.00 52.97 99 CYS A C 1
ATOM 745 O O . CYS A 1 99 ? 12.762 -7.990 -13.497 1.00 52.97 99 CYS A O 1
ATOM 747 N N . ILE A 1 100 ? 11.411 -6.759 -14.817 1.00 56.91 100 ILE A N 1
ATOM 748 C CA . ILE A 1 100 ? 12.371 -6.572 -15.906 1.00 56.91 100 ILE A CA 1
ATOM 749 C C . ILE A 1 100 ? 13.172 -5.306 -15.570 1.00 56.91 100 ILE A C 1
ATOM 751 O O . ILE A 1 100 ? 12.587 -4.220 -15.586 1.00 56.91 100 ILE A O 1
ATOM 755 N N . PRO A 1 101 ? 14.465 -5.407 -15.211 1.00 58.25 101 PRO A N 1
ATOM 756 C CA . PRO A 1 101 ? 15.289 -4.228 -15.000 1.00 58.25 101 PRO A CA 1
ATOM 757 C C . PRO A 1 101 ? 15.597 -3.592 -16.359 1.00 58.25 101 PRO A C 1
ATOM 759 O O . PRO A 1 101 ? 16.171 -4.234 -17.235 1.00 58.25 101 PRO A O 1
ATOM 762 N N . GLY A 1 102 ? 15.212 -2.333 -16.530 1.00 60.78 102 GLY A N 1
ATOM 763 C CA . GLY A 1 102 ? 15.638 -1.499 -17.646 1.00 60.78 102 GLY A CA 1
ATOM 764 C C . GLY A 1 102 ? 16.283 -0.243 -17.082 1.00 60.78 102 GLY A C 1
ATOM 765 O O . GLY A 1 102 ? 15.735 0.347 -16.156 1.00 60.78 102 GLY A O 1
ATOM 766 N N . VAL A 1 103 ? 17.457 0.116 -17.600 1.00 61.84 103 VAL A N 1
ATOM 767 C CA . VAL A 1 103 ? 18.180 1.328 -17.195 1.00 61.84 103 VAL A CA 1
ATOM 768 C C . VAL A 1 103 ? 17.844 2.435 -18.185 1.00 61.84 103 VAL A C 1
ATOM 770 O O . VAL A 1 103 ? 17.936 2.233 -19.402 1.00 61.84 103 VAL A O 1
ATOM 773 N N . ILE A 1 104 ? 17.438 3.586 -17.662 1.00 66.06 104 ILE A N 1
ATOM 774 C CA . ILE A 1 104 ? 17.193 4.815 -18.409 1.00 66.06 104 ILE A CA 1
ATOM 775 C C . ILE A 1 104 ? 18.396 5.733 -18.194 1.00 66.06 104 ILE A C 1
ATOM 777 O O . ILE A 1 104 ? 18.733 6.092 -17.065 1.00 66.06 104 ILE A O 1
ATOM 781 N N . GLU A 1 105 ? 19.035 6.145 -19.285 1.00 64.69 105 GLU A N 1
ATOM 782 C CA . GLU A 1 105 ? 20.068 7.178 -19.243 1.00 64.69 105 GLU A CA 1
ATOM 783 C C . GLU A 1 105 ? 19.422 8.555 -19.417 1.00 64.69 105 GLU A C 1
ATOM 785 O O . GLU A 1 105 ? 18.868 8.884 -20.468 1.00 64.69 105 GLU A O 1
ATOM 790 N N . VAL A 1 106 ? 19.487 9.373 -18.370 1.00 63.69 106 VAL A N 1
ATOM 791 C CA . VAL A 1 106 ? 19.093 10.786 -18.385 1.00 63.69 106 VAL A CA 1
ATOM 792 C C . VAL A 1 106 ? 20.387 11.615 -18.367 1.00 63.69 106 VAL A C 1
ATOM 794 O O . VAL A 1 106 ? 21.364 11.174 -17.762 1.00 63.69 106 VAL A O 1
ATOM 797 N N . PRO A 1 107 ? 20.475 12.798 -19.008 1.00 58.94 107 PRO A N 1
ATOM 798 C CA . PRO A 1 107 ? 21.710 13.585 -19.007 1.00 58.94 1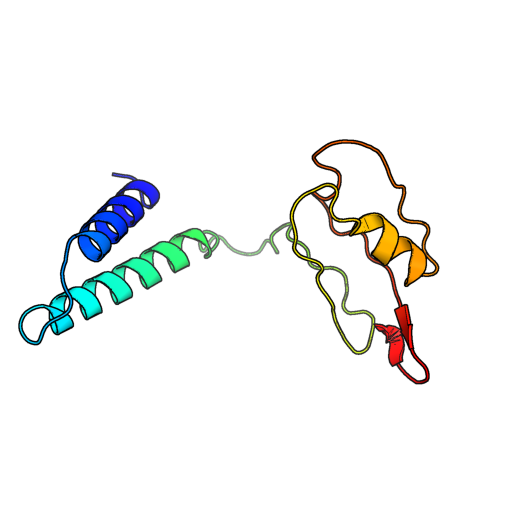07 PRO A CA 1
ATOM 799 C C . PRO A 1 107 ? 22.237 13.853 -17.584 1.00 58.94 107 PRO A C 1
ATOM 801 O O . PRO A 1 107 ? 21.695 14.686 -16.860 1.00 58.94 107 PRO A O 1
ATOM 804 N N . GLY A 1 108 ? 23.299 13.137 -17.194 1.00 59.53 108 GLY A N 1
ATOM 805 C CA . GLY A 1 108 ? 23.941 13.228 -15.877 1.00 59.53 108 GLY A CA 1
ATOM 806 C C . GLY A 1 108 ? 23.438 12.258 -14.796 1.00 59.53 108 GLY A C 1
ATOM 807 O O . GLY A 1 108 ? 23.900 12.367 -13.662 1.00 59.53 108 GLY A O 1
ATOM 808 N N . SER A 1 109 ? 22.523 11.325 -15.089 1.00 58.03 109 SER A N 1
ATOM 809 C CA . SER A 1 109 ? 22.045 10.326 -14.112 1.00 58.03 109 SER A CA 1
ATOM 810 C C . SER A 1 109 ? 21.581 9.028 -14.777 1.00 58.03 109 SER A C 1
ATOM 812 O O . SER A 1 109 ? 21.010 9.044 -15.867 1.00 58.03 109 SER A O 1
ATOM 814 N N . SER A 1 110 ? 21.785 7.903 -14.094 1.00 58.34 110 SER A N 1
ATOM 815 C CA . SER A 1 110 ? 21.293 6.584 -14.529 1.00 58.34 110 SER A CA 1
ATOM 816 C C . SER A 1 110 ? 20.165 6.133 -13.604 1.00 58.34 110 SER A C 1
ATOM 818 O O . SER A 1 110 ? 20.344 6.145 -12.389 1.00 58.34 110 SER A O 1
ATOM 820 N N . VAL A 1 111 ? 18.992 5.796 -14.143 1.00 58.03 111 VAL A N 1
ATOM 821 C CA . VAL A 1 111 ? 17.768 5.493 -13.369 1.00 58.03 111 VAL A CA 1
ATOM 822 C C . VAL A 1 111 ? 17.212 4.123 -13.721 1.00 58.03 111 VAL A C 1
ATOM 824 O O . VAL A 1 111 ? 17.279 3.761 -14.914 1.00 58.03 111 VAL A O 1
#

Secondary structure (DSSP, 8-state):
--HHHHHHHHHHHHHHSPPSTTTHHHHHHHHHHHHHHHHHHHS--S-SS---SS------SS--------TTSSHHHHHHHHSSS-------TT--SS------EETTEE-